Protein AF-A0A1F4NTX6-F1 (afdb_monomer_lite)

Structure (mmCIF, N/CA/C/O backbone):
data_AF-A0A1F4NTX6-F1
#
_entry.id   AF-A0A1F4NTX6-F1
#
loop_
_atom_site.group_PDB
_atom_site.id
_atom_site.type_symbol
_atom_site.label_atom_id
_atom_site.label_alt_id
_atom_site.label_comp_id
_atom_site.label_asym_id
_atom_site.label_entity_id
_atom_site.label_seq_id
_atom_site.pdbx_PDB_ins_code
_atom_site.Cartn_x
_atom_site.Cartn_y
_atom_site.Cartn_z
_atom_site.occupancy
_atom_site.B_iso_or_equiv
_atom_site.auth_seq_id
_atom_site.auth_comp_id
_atom_site.auth_asym_id
_atom_site.auth_atom_id
_atom_site.pdbx_PDB_model_num
ATOM 1 N N . MET A 1 1 ? -5.636 -1.205 -27.257 1.00 44.62 1 MET A N 1
ATOM 2 C CA . MET A 1 1 ? -5.141 -0.227 -26.257 1.00 44.62 1 MET A CA 1
ATOM 3 C C . MET A 1 1 ? -5.861 -0.337 -24.912 1.00 44.62 1 MET A C 1
ATOM 5 O O . MET A 1 1 ? -5.176 -0.459 -23.912 1.00 44.62 1 MET A O 1
ATOM 9 N N . ILE A 1 2 ? -7.201 -0.388 -24.853 1.00 51.41 2 ILE A N 1
ATOM 10 C CA . ILE A 1 2 ? -7.944 -0.498 -23.573 1.00 51.41 2 ILE A CA 1
ATOM 11 C C . ILE A 1 2 ? -7.676 -1.830 -22.832 1.00 51.41 2 ILE A C 1
ATOM 13 O O . ILE A 1 2 ? -7.670 -1.843 -21.603 1.00 51.41 2 ILE A O 1
ATOM 17 N N . SER A 1 3 ? -7.372 -2.923 -23.555 1.00 54.56 3 SER A N 1
ATOM 18 C CA . SER A 1 3 ? -7.118 -4.248 -22.954 1.00 54.56 3 SER A CA 1
ATOM 19 C C . SER A 1 3 ? -5.821 -4.353 -22.135 1.00 54.56 3 SER A C 1
ATOM 21 O O . SER A 1 3 ? -5.748 -5.168 -21.220 1.00 54.56 3 SER A O 1
ATOM 23 N N . HIS A 1 4 ? -4.797 -3.545 -22.442 1.00 57.00 4 HIS A N 1
ATOM 24 C CA . HIS A 1 4 ? -3.488 -3.629 -21.772 1.00 57.00 4 HIS A CA 1
ATOM 25 C C . HIS A 1 4 ? -3.547 -3.096 -20.338 1.00 57.00 4 HIS A C 1
ATOM 27 O O . HIS A 1 4 ? -2.980 -3.693 -19.429 1.00 57.00 4 HIS A O 1
ATOM 33 N N . TYR A 1 5 ? -4.324 -2.034 -20.117 1.00 59.91 5 TYR A N 1
ATOM 34 C CA . TYR A 1 5 ? -4.488 -1.416 -18.801 1.00 59.91 5 TYR A CA 1
ATOM 35 C C . TYR A 1 5 ? -5.684 -1.958 -18.020 1.00 59.91 5 TYR A C 1
ATOM 37 O O . TYR A 1 5 ? -5.878 -1.569 -16.872 1.00 59.91 5 TYR A O 1
ATOM 45 N N . THR A 1 6 ? -6.494 -2.857 -18.596 1.00 64.00 6 THR A N 1
ATOM 46 C CA . THR A 1 6 ? -7.696 -3.370 -17.916 1.00 64.00 6 THR A CA 1
ATOM 47 C C . THR A 1 6 ? -7.335 -4.063 -16.612 1.00 64.00 6 THR A C 1
ATOM 49 O O . THR A 1 6 ? -8.037 -3.887 -15.626 1.00 64.00 6 THR A O 1
ATOM 52 N N . TYR A 1 7 ? -6.212 -4.786 -16.575 1.00 65.69 7 TYR A N 1
ATOM 53 C CA . TYR A 1 7 ? -5.727 -5.423 -15.353 1.00 65.69 7 TYR A CA 1
ATOM 54 C C . TYR A 1 7 ? -5.378 -4.387 -14.281 1.00 65.69 7 TYR A C 1
ATOM 56 O O . TYR A 1 7 ? -5.915 -4.452 -13.180 1.00 65.69 7 TYR A O 1
ATOM 64 N N . LEU A 1 8 ? -4.567 -3.384 -14.627 1.00 65.12 8 LEU A N 1
ATOM 65 C CA . LEU A 1 8 ? -4.173 -2.325 -13.701 1.00 65.12 8 LEU A CA 1
ATOM 66 C C . LEU A 1 8 ? -5.381 -1.549 -13.164 1.00 65.12 8 LEU A C 1
ATOM 68 O O . LEU A 1 8 ? -5.514 -1.339 -11.962 1.00 65.12 8 LEU A O 1
ATOM 72 N N . ILE A 1 9 ? -6.280 -1.160 -14.069 1.00 68.31 9 ILE A N 1
ATOM 73 C CA . ILE A 1 9 ? -7.494 -0.409 -13.755 1.00 68.31 9 ILE A CA 1
ATOM 74 C C . ILE A 1 9 ? -8.428 -1.262 -12.894 1.00 68.31 9 ILE A C 1
ATOM 76 O O . ILE A 1 9 ? -8.928 -0.777 -11.888 1.00 68.31 9 ILE A O 1
ATOM 80 N N . SER A 1 10 ? -8.633 -2.538 -13.234 1.00 66.69 10 SER A N 1
ATOM 81 C CA . SER A 1 10 ? -9.477 -3.442 -12.444 1.00 66.69 10 SER A CA 1
ATOM 82 C C . SER A 1 10 ? -8.904 -3.699 -11.049 1.00 66.69 10 SER A C 1
ATOM 84 O O . SER A 1 10 ? -9.653 -3.639 -10.078 1.00 66.69 10 SER A O 1
ATOM 86 N N . ALA A 1 11 ? -7.587 -3.886 -10.923 1.00 67.94 11 ALA A N 1
ATOM 87 C CA . ALA A 1 11 ? -6.922 -4.019 -9.635 1.00 67.94 11 ALA A CA 1
ATOM 88 C C . ALA A 1 11 ? -7.095 -2.739 -8.806 1.00 67.94 11 ALA A C 1
ATOM 90 O O . ALA A 1 11 ? -7.632 -2.797 -7.703 1.00 67.94 11 ALA A O 1
ATOM 91 N N . LEU A 1 12 ? -6.743 -1.572 -9.355 1.00 68.62 12 LEU A N 1
ATOM 92 C CA . LEU A 1 12 ? -6.930 -0.283 -8.683 1.00 68.62 12 LEU A CA 1
ATOM 93 C C . LEU A 1 12 ? -8.380 -0.066 -8.248 1.00 68.62 12 LEU A C 1
ATOM 95 O O . LEU A 1 12 ? -8.606 0.317 -7.106 1.00 68.62 12 LEU A O 1
ATOM 99 N N . ILE A 1 13 ? -9.362 -0.360 -9.104 1.00 74.25 13 ILE A N 1
ATOM 100 C CA . ILE A 1 13 ? -10.785 -0.243 -8.760 1.00 74.25 13 ILE A CA 1
ATOM 101 C C . ILE A 1 13 ? -11.138 -1.153 -7.585 1.00 74.25 13 ILE A C 1
ATOM 103 O O . ILE A 1 13 ? -11.770 -0.683 -6.644 1.00 74.25 13 ILE A O 1
ATOM 107 N N . VAL A 1 14 ? -10.722 -2.422 -7.598 1.00 73.88 14 VAL A N 1
ATOM 108 C CA . VAL A 1 14 ? -11.001 -3.362 -6.499 1.00 73.88 14 VAL A CA 1
ATOM 109 C C . VAL A 1 14 ? -10.389 -2.857 -5.195 1.00 73.88 14 VAL A C 1
ATOM 111 O O . VAL A 1 14 ? -11.079 -2.776 -4.182 1.00 73.88 14 VAL A O 1
ATOM 114 N N . PHE A 1 15 ? -9.123 -2.453 -5.213 1.00 69.75 15 PHE A N 1
ATOM 115 C CA . PHE A 1 15 ? -8.420 -2.006 -4.013 1.00 69.75 15 PHE A CA 1
ATOM 116 C C . PHE A 1 15 ? -8.942 -0.666 -3.475 1.00 69.75 15 PHE A C 1
ATOM 118 O O . PHE A 1 15 ? -9.133 -0.522 -2.266 1.00 69.75 15 PHE A O 1
ATOM 125 N N . VAL A 1 16 ? -9.258 0.285 -4.357 1.00 72.75 16 VAL A N 1
ATOM 126 C CA . VAL A 1 16 ? -9.907 1.553 -3.994 1.00 72.75 16 VAL A CA 1
ATOM 127 C C . VAL A 1 16 ? -11.310 1.303 -3.447 1.00 72.75 16 VAL A C 1
ATOM 129 O O . VAL A 1 16 ? -11.683 1.906 -2.444 1.00 72.75 16 VAL A O 1
ATOM 132 N N . PHE A 1 17 ? -12.078 0.392 -4.051 1.00 72.12 17 PHE A N 1
ATOM 133 C CA . PHE A 1 17 ? -13.417 0.039 -3.587 1.00 72.12 17 PHE A CA 1
ATOM 134 C C . PHE A 1 17 ? -13.380 -0.606 -2.198 1.00 72.12 17 PHE A C 1
ATOM 136 O O . PHE A 1 17 ? -14.132 -0.194 -1.318 1.00 72.12 17 PHE A O 1
ATOM 143 N N . ILE A 1 18 ? -12.458 -1.546 -1.955 1.00 70.00 18 ILE A N 1
ATOM 144 C CA . ILE A 1 18 ? -12.248 -2.130 -0.622 1.00 70.00 18 ILE A CA 1
ATOM 145 C C . ILE A 1 18 ? -11.858 -1.028 0.377 1.00 70.00 18 ILE A C 1
ATOM 147 O O . ILE A 1 18 ? -12.437 -0.954 1.461 1.00 70.00 18 ILE A O 1
ATOM 151 N N . GLY A 1 19 ? -10.947 -0.124 0.002 1.00 67.31 19 GLY A N 1
ATOM 152 C CA . GLY A 1 19 ? -10.552 1.015 0.837 1.00 67.31 19 GLY A CA 1
ATOM 153 C C . GLY A 1 19 ? -11.723 1.929 1.190 1.00 67.31 19 GLY A C 1
ATOM 154 O O . GLY A 1 19 ? -11.875 2.312 2.349 1.00 67.31 19 GLY A O 1
ATOM 155 N N . LEU A 1 20 ? -12.597 2.214 0.223 1.00 70.75 20 LEU A N 1
ATOM 156 C CA . LEU A 1 20 ? -13.822 2.993 0.404 1.00 70.75 20 LEU A CA 1
ATOM 157 C C . LEU A 1 20 ? -14.830 2.302 1.322 1.00 70.75 20 LEU A C 1
ATOM 159 O O . LEU A 1 20 ? -15.416 2.966 2.173 1.00 70.75 20 LEU A O 1
ATOM 163 N N . VAL A 1 21 ? -15.024 0.987 1.189 1.00 70.69 21 VAL A N 1
ATOM 164 C CA . VAL A 1 21 ? -15.931 0.212 2.052 1.00 70.69 21 VAL A CA 1
ATOM 165 C C . VAL A 1 21 ? -15.443 0.231 3.498 1.00 70.69 21 VAL A C 1
ATOM 167 O O . VAL A 1 21 ? -16.228 0.493 4.412 1.00 70.69 21 VAL A O 1
ATOM 170 N N . ILE A 1 22 ? -14.143 0.013 3.716 1.00 66.50 22 ILE A N 1
ATOM 171 C CA . ILE A 1 22 ? -13.554 0.085 5.055 1.00 66.50 22 ILE A CA 1
ATOM 172 C C . ILE A 1 22 ? -13.648 1.519 5.590 1.00 66.50 22 ILE A C 1
ATOM 174 O O . ILE A 1 22 ? -14.127 1.729 6.703 1.00 66.50 22 ILE A O 1
ATOM 178 N N . TYR A 1 23 ? -13.291 2.525 4.791 1.00 67.25 23 TYR A N 1
ATOM 179 C CA . TYR A 1 23 ? -13.414 3.928 5.182 1.00 67.25 23 TYR A CA 1
ATOM 180 C C . TYR A 1 23 ? -14.851 4.298 5.572 1.00 67.25 23 TYR A C 1
ATOM 182 O O . TYR A 1 23 ? -15.066 4.870 6.638 1.00 67.25 23 TYR A O 1
ATOM 190 N N . ALA A 1 24 ? -15.847 3.926 4.766 1.00 70.00 24 ALA A N 1
ATOM 191 C CA . ALA A 1 24 ? -17.253 4.207 5.039 1.00 70.00 24 ALA A CA 1
ATOM 192 C C . ALA A 1 24 ? -17.723 3.564 6.352 1.00 70.00 24 ALA A C 1
ATOM 194 O O . ALA A 1 24 ? -18.461 4.192 7.114 1.00 70.00 24 ALA A O 1
ATOM 195 N N . ARG A 1 25 ? -17.256 2.344 6.650 1.00 68.69 25 ARG A N 1
ATOM 196 C CA . ARG A 1 25 ? -17.608 1.615 7.875 1.00 68.69 25 ARG A CA 1
ATOM 197 C C . ARG A 1 25 ? -16.934 2.191 9.125 1.00 68.69 25 ARG A C 1
ATOM 199 O O . ARG A 1 25 ? -17.551 2.231 10.185 1.00 68.69 25 ARG A O 1
ATOM 206 N N . TYR A 1 26 ? -15.696 2.664 8.995 1.00 65.81 26 TYR A N 1
ATOM 207 C CA . TYR A 1 26 ? -14.879 3.168 10.107 1.00 65.81 26 TYR A CA 1
ATOM 208 C C . TYR A 1 26 ? -14.813 4.702 10.175 1.00 65.81 26 TYR A C 1
ATOM 210 O O . TYR A 1 26 ? -14.112 5.252 11.025 1.00 65.81 26 TYR A O 1
ATOM 218 N N . ARG A 1 27 ? -15.603 5.418 9.359 1.00 66.94 27 ARG A N 1
ATOM 219 C CA . ARG A 1 27 ? -15.648 6.895 9.320 1.00 66.94 27 ARG A CA 1
ATOM 220 C C . ARG A 1 27 ? -15.928 7.541 10.679 1.00 66.94 27 ARG A C 1
ATOM 222 O O . ARG A 1 27 ? -15.524 8.671 10.914 1.00 66.94 27 ARG A O 1
ATOM 229 N N . HIS A 1 28 ? -16.628 6.823 11.558 1.00 59.59 28 HIS A N 1
ATOM 230 C CA . HIS A 1 28 ? -16.988 7.270 12.905 1.00 59.59 28 HIS A CA 1
ATOM 231 C C . HIS A 1 28 ? -15.872 7.057 13.940 1.00 59.59 28 HIS A C 1
ATOM 233 O O . HIS A 1 28 ? -15.870 7.720 14.970 1.00 59.59 28 HIS A O 1
ATOM 239 N N . ILE A 1 29 ? -14.934 6.150 13.661 1.00 55.91 29 ILE A N 1
ATOM 240 C CA . ILE A 1 29 ? -13.772 5.827 14.506 1.00 55.91 29 ILE A CA 1
ATOM 241 C C . ILE A 1 29 ? -12.554 6.653 14.087 1.00 55.91 29 ILE A C 1
ATOM 243 O O . ILE A 1 29 ? -11.681 6.950 14.899 1.00 55.91 29 ILE A O 1
ATOM 247 N N . ALA A 1 30 ? -12.509 7.083 12.825 1.00 55.34 30 ALA A N 1
ATOM 248 C CA . ALA A 1 30 ? -11.415 7.865 12.287 1.00 55.34 30 ALA A CA 1
ATOM 249 C C . ALA A 1 30 ? -11.402 9.293 12.872 1.00 55.34 30 ALA A C 1
ATOM 251 O O . ALA A 1 30 ? -11.805 10.269 12.245 1.00 55.34 30 ALA A O 1
ATOM 252 N N . GLN A 1 31 ? -10.870 9.447 14.081 1.00 61.47 31 GLN A N 1
ATOM 253 C CA . GLN A 1 31 ? -10.304 10.705 14.551 1.00 61.47 31 GLN A CA 1
ATOM 254 C C . GLN A 1 31 ? -8.966 10.904 13.825 1.00 61.47 31 GLN A C 1
ATOM 256 O O . GLN A 1 31 ? -7.888 10.626 14.356 1.00 61.47 31 GLN A O 1
ATOM 261 N N . TRP A 1 32 ? -9.048 11.355 12.569 1.00 56.66 32 TRP A N 1
ATOM 262 C CA . TRP A 1 32 ? -7.922 11.510 11.632 1.00 56.66 32 TRP A CA 1
ATOM 263 C C . TRP A 1 32 ? -6.729 12.276 12.224 1.00 56.66 32 TRP A C 1
ATOM 265 O O . TRP A 1 32 ? -5.577 11.995 11.900 1.00 56.66 32 TRP A O 1
ATOM 275 N N . ARG A 1 33 ? -6.984 13.212 13.146 1.00 58.53 33 ARG A N 1
ATOM 276 C CA . ARG A 1 33 ? -5.934 13.965 13.846 1.00 58.53 33 ARG A CA 1
ATOM 277 C C . ARG A 1 33 ? -5.095 13.113 14.801 1.00 58.53 33 ARG A C 1
ATOM 279 O O . ARG A 1 33 ? -3.892 13.340 14.890 1.00 58.53 33 ARG A O 1
ATOM 286 N N . GLN A 1 34 ? -5.704 12.146 15.483 1.00 63.47 34 GLN A N 1
ATOM 287 C CA . GLN A 1 34 ? -5.017 11.292 16.455 1.00 63.47 34 GLN A CA 1
ATOM 288 C C . GLN A 1 34 ? -4.212 10.179 15.765 1.00 63.47 34 GLN A C 1
ATOM 290 O O . GLN A 1 34 ? -3.152 9.791 16.244 1.00 63.47 34 GLN A O 1
ATOM 295 N N . HIS A 1 35 ? -4.647 9.749 14.578 1.00 67.00 35 HIS A N 1
ATOM 296 C CA . HIS A 1 35 ? -4.054 8.627 13.841 1.00 67.00 35 HIS A CA 1
ATOM 297 C C . HIS A 1 35 ? -3.085 9.061 12.730 1.00 67.00 35 HIS A C 1
ATOM 299 O O . HIS A 1 35 ? -2.615 8.228 11.955 1.00 67.00 35 HIS A O 1
ATOM 305 N N . ARG A 1 36 ? -2.732 10.356 12.655 1.00 69.56 36 ARG A N 1
ATOM 306 C CA . ARG A 1 36 ? -1.772 10.873 11.659 1.00 69.56 36 ARG A CA 1
ATOM 307 C C . ARG A 1 36 ? -0.437 10.126 11.701 1.00 69.56 36 ARG A C 1
ATOM 309 O O . ARG A 1 36 ? 0.176 9.901 10.666 1.00 69.56 36 ARG A O 1
ATOM 316 N N . HIS A 1 37 ? -0.000 9.734 12.899 1.00 74.31 37 HIS A N 1
ATOM 317 C CA . HIS A 1 37 ? 1.247 9.004 13.100 1.00 74.31 37 HIS A CA 1
ATOM 318 C C . HIS A 1 37 ? 1.153 7.595 12.515 1.00 74.31 37 HIS A C 1
ATOM 320 O O . HIS A 1 37 ? 2.070 7.168 11.826 1.00 74.31 37 HIS A O 1
ATOM 326 N N . THR A 1 38 ? 0.014 6.923 12.691 1.00 74.81 38 THR A N 1
ATOM 327 C CA . THR A 1 38 ? -0.260 5.614 12.091 1.00 74.81 38 THR A CA 1
ATOM 328 C C . THR A 1 38 ? -0.216 5.681 10.570 1.00 74.81 38 THR A C 1
ATOM 330 O O . THR A 1 38 ? 0.425 4.842 9.949 1.00 74.81 38 THR A O 1
ATOM 333 N N . VAL A 1 39 ? -0.818 6.712 9.963 1.00 73.75 39 VAL A N 1
ATOM 334 C CA . VAL A 1 39 ? -0.751 6.907 8.505 1.00 73.75 39 VAL A CA 1
ATOM 335 C C . VAL A 1 39 ? 0.700 7.047 8.052 1.00 73.75 39 VAL A C 1
ATOM 337 O O . VAL A 1 39 ? 1.113 6.316 7.161 1.00 73.75 39 VAL A O 1
ATOM 340 N N . TRP A 1 40 ? 1.497 7.904 8.698 1.00 75.25 40 TRP A N 1
ATOM 341 C CA . TRP A 1 40 ? 2.917 8.066 8.362 1.00 75.25 40 T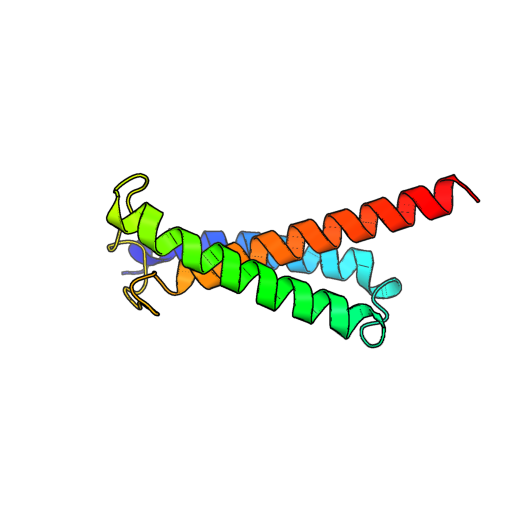RP A CA 1
ATOM 342 C C . TRP A 1 40 ? 3.727 6.777 8.511 1.00 75.25 40 TRP A C 1
ATOM 344 O O . TRP A 1 40 ? 4.556 6.484 7.652 1.00 75.25 40 TRP A O 1
ATOM 354 N N . VAL A 1 41 ? 3.464 5.990 9.556 1.00 80.50 41 VAL A N 1
ATOM 355 C CA . VAL A 1 41 ? 4.099 4.679 9.750 1.00 80.50 41 VAL A CA 1
ATOM 356 C C . VAL A 1 41 ? 3.732 3.724 8.616 1.00 80.50 41 VAL A C 1
ATOM 358 O O . VAL A 1 41 ? 4.615 3.048 8.102 1.00 80.50 41 VAL A O 1
ATOM 361 N N . ILE A 1 42 ? 2.474 3.709 8.168 1.00 77.56 42 ILE A N 1
ATOM 362 C CA . ILE A 1 42 ? 2.031 2.903 7.020 1.00 77.56 42 ILE A CA 1
ATOM 363 C C . ILE A 1 42 ? 2.741 3.352 5.738 1.00 77.56 42 ILE A C 1
ATOM 365 O O . ILE A 1 42 ? 3.256 2.506 5.008 1.00 77.56 42 ILE A O 1
ATOM 369 N N . ILE A 1 43 ? 2.820 4.666 5.478 1.00 76.38 43 ILE A N 1
ATOM 370 C CA . ILE A 1 43 ? 3.532 5.201 4.304 1.00 76.38 43 ILE A CA 1
ATOM 371 C C . ILE A 1 43 ? 4.989 4.730 4.333 1.00 76.38 43 ILE A C 1
ATOM 373 O O . ILE A 1 43 ? 5.470 4.148 3.364 1.00 76.38 43 ILE A O 1
ATOM 377 N N . LEU A 1 44 ? 5.677 4.922 5.459 1.00 82.88 44 LEU A N 1
ATOM 378 C CA . LEU A 1 44 ? 7.085 4.566 5.599 1.00 82.88 44 LEU A CA 1
ATOM 379 C C . LEU A 1 44 ? 7.311 3.053 5.485 1.00 82.88 44 LEU A C 1
ATOM 381 O O . LEU A 1 44 ? 8.198 2.624 4.753 1.00 82.88 44 LEU A O 1
ATOM 385 N N . ALA A 1 45 ? 6.494 2.242 6.160 1.00 79.06 45 ALA A N 1
ATOM 386 C CA . ALA A 1 45 ? 6.592 0.787 6.118 1.00 79.06 45 ALA A CA 1
ATOM 387 C C . ALA A 1 45 ? 6.323 0.240 4.711 1.00 79.06 45 ALA A C 1
ATOM 389 O O . ALA A 1 45 ? 7.076 -0.603 4.231 1.00 79.06 45 ALA A O 1
ATOM 390 N N . SER A 1 46 ? 5.302 0.761 4.022 1.00 79.88 46 SER A N 1
ATOM 391 C CA . SER A 1 46 ? 4.997 0.371 2.642 1.00 79.88 46 SER A CA 1
ATOM 392 C C . SER A 1 46 ? 6.110 0.766 1.670 1.00 79.88 46 SER A C 1
ATOM 394 O O . SER A 1 46 ? 6.445 -0.009 0.776 1.00 79.88 46 SER A O 1
ATOM 396 N N . PHE A 1 47 ? 6.741 1.928 1.869 1.00 78.69 47 PHE A N 1
ATOM 397 C CA . PHE A 1 47 ? 7.880 2.361 1.067 1.00 78.69 47 PHE A CA 1
ATOM 398 C C . PHE A 1 47 ? 9.098 1.459 1.286 1.00 78.69 47 PHE A C 1
ATOM 400 O O . PHE A 1 47 ? 9.671 0.972 0.315 1.00 78.69 47 PHE A O 1
ATOM 407 N N . ILE A 1 48 ? 9.451 1.169 2.544 1.00 84.56 48 ILE A N 1
ATOM 408 C CA . ILE A 1 48 ? 10.560 0.264 2.886 1.00 84.56 48 ILE A CA 1
ATOM 409 C C . ILE A 1 48 ? 10.306 -1.139 2.329 1.00 84.56 48 ILE A C 1
ATOM 411 O O . ILE A 1 48 ? 11.200 -1.712 1.712 1.00 84.56 48 ILE A O 1
ATOM 415 N N . TYR A 1 49 ? 9.093 -1.676 2.491 1.00 82.44 49 TYR A N 1
ATOM 416 C CA . TYR A 1 49 ? 8.731 -2.971 1.916 1.00 82.44 49 TYR A CA 1
ATOM 417 C C . TYR A 1 49 ? 8.870 -2.952 0.394 1.00 82.44 49 TYR A C 1
ATOM 419 O O . TYR A 1 49 ? 9.485 -3.844 -0.178 1.00 82.44 49 TYR A O 1
ATOM 427 N N . SER A 1 50 ? 8.388 -1.897 -0.267 1.00 79.56 50 SER A N 1
ATOM 428 C CA . SER A 1 50 ? 8.502 -1.774 -1.722 1.00 79.56 50 SER A CA 1
ATOM 429 C C . SER A 1 50 ? 9.955 -1.763 -2.199 1.00 79.56 50 SER A C 1
ATOM 431 O O . SER A 1 50 ? 10.211 -2.215 -3.301 1.00 79.56 50 SER A O 1
ATOM 433 N N . LEU A 1 51 ? 10.934 -1.322 -1.400 1.00 79.44 51 LEU A N 1
ATOM 434 C CA . LEU A 1 51 ? 12.352 -1.427 -1.779 1.00 79.44 51 LEU A CA 1
ATOM 435 C C . LEU A 1 51 ? 12.851 -2.878 -1.833 1.00 79.44 51 LEU A C 1
ATOM 437 O O . LEU A 1 51 ? 13.787 -3.168 -2.576 1.00 79.44 51 LEU A O 1
ATOM 441 N N . THR A 1 52 ? 12.225 -3.798 -1.093 1.00 81.44 52 THR A N 1
ATOM 442 C CA . THR A 1 52 ? 12.553 -5.235 -1.150 1.00 81.44 52 THR A CA 1
ATOM 443 C C . THR A 1 52 ? 12.116 -5.890 -2.461 1.00 81.44 52 THR A C 1
ATOM 445 O O . THR A 1 52 ? 12.644 -6.934 -2.840 1.00 81.44 52 THR A O 1
ATOM 448 N N . GLU A 1 53 ? 11.246 -5.222 -3.215 1.00 76.19 53 GLU A N 1
ATOM 449 C CA . GLU A 1 53 ? 10.788 -5.674 -4.524 1.00 76.19 53 GLU A CA 1
ATOM 450 C C . GLU A 1 53 ? 11.878 -5.547 -5.596 1.00 76.19 53 GLU A C 1
ATOM 452 O O . GLU A 1 53 ? 11.914 -6.334 -6.540 1.00 76.19 53 GLU A O 1
ATOM 457 N N . TYR A 1 54 ? 12.836 -4.628 -5.424 1.00 73.94 54 TYR A N 1
ATOM 458 C CA . TYR A 1 54 ? 13.976 -4.481 -6.333 1.00 73.94 54 TYR A CA 1
ATOM 459 C C . TYR A 1 54 ? 14.850 -5.745 -6.406 1.00 73.94 54 TYR A C 1
ATOM 461 O O . TYR A 1 54 ? 15.009 -6.288 -7.503 1.00 73.94 54 TYR A O 1
ATOM 469 N N . PRO A 1 55 ? 15.410 -6.269 -5.293 1.00 76.38 55 PRO A N 1
ATOM 470 C CA . PRO A 1 55 ? 16.197 -7.496 -5.342 1.00 76.38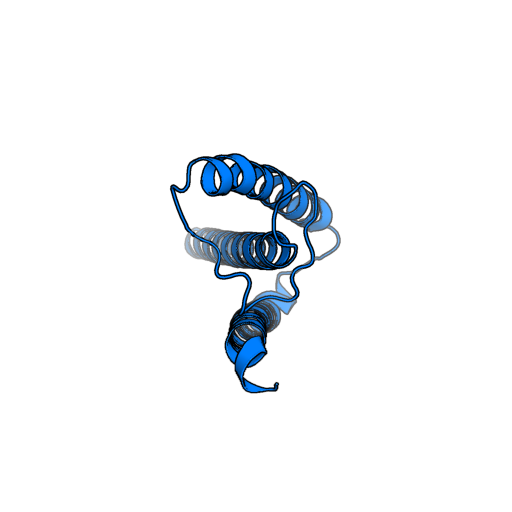 55 PRO A CA 1
ATOM 471 C C . PRO A 1 55 ? 15.357 -8.701 -5.768 1.00 76.38 55 PRO A C 1
ATOM 473 O O . PRO A 1 55 ? 15.864 -9.546 -6.499 1.00 76.38 55 PRO A O 1
ATOM 476 N N . ALA A 1 56 ? 14.072 -8.766 -5.404 1.00 74.88 56 ALA A N 1
ATOM 477 C CA . ALA A 1 56 ? 13.189 -9.830 -5.871 1.00 74.88 56 ALA A CA 1
ATOM 478 C C . ALA A 1 56 ? 13.041 -9.814 -7.406 1.00 74.88 56 ALA A C 1
ATOM 480 O O . ALA A 1 56 ? 13.122 -10.869 -8.043 1.00 74.88 56 ALA A O 1
ATOM 481 N N . LEU A 1 57 ? 12.882 -8.625 -8.013 1.00 71.75 57 LEU A N 1
ATOM 482 C CA . LEU A 1 57 ? 12.787 -8.460 -9.471 1.00 71.75 57 LEU A CA 1
ATOM 483 C C . LEU A 1 57 ? 14.122 -8.800 -10.130 1.00 71.75 57 LEU A C 1
ATOM 485 O O . LEU A 1 57 ? 14.164 -9.511 -11.132 1.00 71.75 57 LEU A O 1
ATOM 489 N N . HIS A 1 58 ? 15.224 -8.339 -9.538 1.00 73.19 58 HIS A N 1
ATOM 490 C CA . HIS A 1 58 ? 16.554 -8.558 -10.085 1.00 73.19 58 HIS A CA 1
ATOM 491 C C . HIS A 1 58 ? 16.979 -10.035 -10.025 1.00 73.19 58 HIS A C 1
ATOM 493 O O . HIS A 1 58 ? 17.585 -10.545 -10.972 1.00 73.19 58 HIS A O 1
ATOM 499 N N . TRP A 1 59 ? 16.615 -10.749 -8.958 1.00 80.88 59 TRP A N 1
ATOM 500 C CA . TRP A 1 59 ? 16.852 -12.187 -8.807 1.00 80.88 59 TRP A CA 1
ATOM 501 C C . TRP A 1 59 ? 15.864 -13.067 -9.569 1.00 80.88 59 TRP A C 1
ATOM 503 O O . TRP A 1 59 ? 15.964 -14.287 -9.482 1.00 80.88 59 TRP A O 1
ATOM 513 N N . HIS A 1 60 ? 14.933 -12.480 -10.330 1.00 72.69 60 HIS A N 1
ATOM 514 C CA . HIS A 1 60 ? 13.908 -13.220 -11.069 1.00 72.69 60 HIS A CA 1
ATOM 515 C C . HIS A 1 60 ? 13.068 -14.146 -10.169 1.00 72.69 60 HIS A C 1
ATOM 517 O O . HIS A 1 60 ? 12.482 -15.114 -10.650 1.00 72.69 60 HIS A O 1
ATOM 523 N N . ALA A 1 61 ? 12.971 -13.844 -8.867 1.00 71.62 61 ALA A N 1
ATOM 524 C CA . ALA A 1 61 ? 12.116 -14.584 -7.934 1.00 71.62 61 ALA A CA 1
ATOM 525 C C . ALA A 1 61 ? 10.624 -14.447 -8.301 1.00 71.62 61 ALA A C 1
ATOM 527 O O . ALA A 1 61 ? 9.788 -15.264 -7.927 1.00 71.62 61 ALA A O 1
ATOM 528 N N . TRP A 1 62 ? 10.312 -13.408 -9.067 1.00 67.56 62 TRP A N 1
ATOM 529 C CA . TRP A 1 62 ? 9.018 -13.066 -9.625 1.00 67.56 62 TRP A CA 1
ATOM 530 C C . TRP A 1 62 ? 9.244 -12.246 -10.905 1.00 67.56 62 TRP A C 1
ATOM 532 O O . TRP A 1 62 ? 10.247 -11.540 -11.039 1.00 67.56 62 TRP A O 1
ATOM 542 N N . GLN A 1 63 ? 8.346 -12.372 -11.880 1.00 63.94 63 GLN A N 1
ATOM 543 C CA . GLN A 1 63 ? 8.460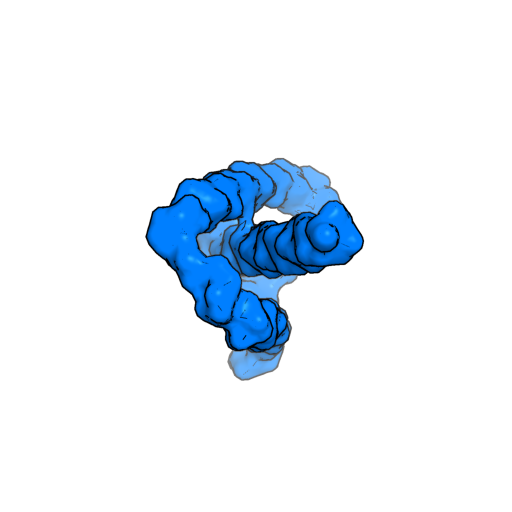 -11.683 -13.166 1.00 63.94 63 GLN A CA 1
ATOM 544 C C . GLN A 1 63 ? 7.355 -10.649 -13.309 1.00 63.94 63 GLN A C 1
ATOM 546 O O . GLN A 1 63 ? 6.168 -10.955 -13.191 1.00 63.94 63 GLN A O 1
ATOM 551 N N . TYR A 1 64 ? 7.764 -9.421 -13.604 1.00 65.25 64 TYR A N 1
ATOM 552 C CA . TYR A 1 64 ? 6.847 -8.338 -13.900 1.00 65.25 64 TYR A CA 1
ATOM 553 C C . TYR A 1 64 ? 6.543 -8.324 -15.395 1.00 65.25 64 TYR A C 1
ATOM 555 O O . TYR A 1 64 ? 7.456 -8.241 -16.215 1.00 65.25 64 TYR A O 1
ATOM 563 N N . ASN A 1 65 ? 5.266 -8.407 -15.767 1.00 67.44 65 ASN A N 1
ATOM 564 C CA . ASN A 1 65 ? 4.878 -8.295 -17.167 1.00 67.44 65 ASN A CA 1
ATOM 565 C C . ASN A 1 65 ? 4.806 -6.810 -17.551 1.00 67.44 65 ASN A C 1
ATOM 567 O O . ASN A 1 65 ? 3.802 -6.146 -17.283 1.00 67.44 65 ASN A O 1
ATOM 571 N N . SER A 1 66 ? 5.878 -6.307 -18.170 1.00 65.06 66 SER A N 1
ATOM 572 C CA . SER A 1 66 ? 6.006 -4.918 -18.628 1.00 65.06 66 SER A CA 1
ATOM 573 C C . SER A 1 66 ? 4.897 -4.485 -19.589 1.00 65.06 66 SER A C 1
ATOM 575 O O . SER A 1 66 ? 4.572 -3.304 -19.641 1.00 65.06 66 SER A O 1
ATOM 577 N N . ASP A 1 67 ? 4.267 -5.424 -20.298 1.00 64.00 67 ASP A N 1
ATOM 578 C CA . ASP A 1 67 ? 3.240 -5.120 -21.301 1.00 64.00 67 ASP A CA 1
ATOM 579 C C . ASP A 1 67 ? 1.883 -4.773 -20.667 1.00 64.00 67 ASP A C 1
ATOM 581 O O . ASP A 1 67 ? 0.965 -4.307 -21.344 1.00 64.00 67 ASP A O 1
ATOM 585 N N . ARG A 1 68 ? 1.725 -5.014 -19.359 1.00 64.50 68 ARG A N 1
ATOM 586 C CA . ARG A 1 68 ? 0.470 -4.789 -18.615 1.00 64.50 68 ARG A CA 1
ATOM 587 C C . ARG A 1 68 ? 0.524 -3.611 -17.649 1.00 64.50 68 ARG A C 1
ATOM 589 O O . ARG A 1 68 ? -0.412 -3.408 -16.873 1.00 64.50 68 ARG A O 1
ATOM 596 N N . VAL A 1 69 ? 1.603 -2.841 -17.698 1.00 67.06 69 VAL A N 1
ATOM 597 C CA . VAL A 1 69 ? 1.845 -1.678 -16.842 1.00 67.06 69 VAL A CA 1
ATOM 598 C C . VAL A 1 69 ? 2.224 -0.454 -17.662 1.00 67.06 69 VAL A C 1
ATOM 600 O O . VAL A 1 69 ? 2.448 -0.528 -18.866 1.00 67.06 69 VAL A O 1
ATOM 603 N N . THR A 1 70 ? 2.253 0.707 -17.015 1.00 68.69 70 THR A N 1
ATOM 604 C CA . THR A 1 70 ? 2.597 1.986 -17.650 1.00 68.69 70 THR A CA 1
ATOM 605 C C . THR A 1 70 ? 4.067 2.076 -18.059 1.00 68.69 70 THR A C 1
ATOM 607 O O . THR A 1 70 ? 4.419 2.949 -18.848 1.00 68.69 70 THR A O 1
ATOM 610 N N . GLY A 1 71 ? 4.920 1.181 -17.549 1.00 70.62 71 GLY A N 1
ATOM 611 C CA . GLY A 1 71 ? 6.359 1.174 -17.818 1.00 70.62 71 GLY A CA 1
ATOM 612 C C . GLY A 1 71 ? 7.133 2.248 -17.048 1.00 70.62 71 GLY A C 1
ATOM 613 O O . GLY A 1 71 ? 8.343 2.371 -17.223 1.00 70.62 71 GLY A O 1
ATOM 614 N N . LEU A 1 72 ? 6.467 3.018 -16.181 1.00 77.50 72 LEU A N 1
ATOM 615 C CA . LEU A 1 72 ? 7.121 3.980 -15.303 1.00 77.50 72 LEU A CA 1
ATOM 616 C C . LEU A 1 72 ? 7.805 3.244 -14.153 1.00 77.50 72 LEU A C 1
ATOM 618 O O . LEU A 1 72 ? 7.164 2.523 -13.389 1.00 77.50 72 LEU A O 1
ATOM 622 N N . THR A 1 73 ? 9.108 3.462 -14.002 1.00 78.62 73 THR A N 1
ATOM 623 C CA . THR A 1 73 ? 9.901 2.875 -12.920 1.00 78.62 73 THR A CA 1
ATOM 624 C C . THR A 1 73 ? 10.475 3.954 -12.016 1.00 78.62 73 THR A C 1
ATOM 626 O O . THR A 1 73 ? 11.053 4.929 -12.497 1.00 78.62 73 THR A O 1
ATOM 629 N N . LEU A 1 74 ? 10.391 3.740 -10.709 1.00 79.25 74 LEU A N 1
ATOM 630 C CA . LEU A 1 74 ? 11.078 4.513 -9.684 1.00 79.25 74 LEU A CA 1
ATOM 631 C C . LEU A 1 74 ? 12.083 3.583 -8.999 1.00 79.25 74 LEU A C 1
ATOM 633 O O . LEU A 1 74 ? 11.711 2.499 -8.570 1.00 79.25 74 LEU A O 1
ATOM 637 N N . LEU A 1 75 ? 13.362 3.969 -8.937 1.00 81.31 75 LEU A N 1
ATOM 638 C CA . LEU A 1 75 ? 14.441 3.126 -8.386 1.00 81.31 75 LEU A CA 1
ATOM 639 C C . LEU A 1 75 ? 14.516 1.714 -9.013 1.00 81.31 75 LEU A C 1
ATOM 641 O O . LEU A 1 75 ? 14.870 0.750 -8.344 1.00 81.31 75 LEU A O 1
ATOM 645 N N . GLY A 1 76 ? 14.163 1.580 -10.296 1.00 74.50 76 GLY A N 1
ATOM 646 C CA . GLY A 1 76 ? 14.133 0.289 -10.997 1.00 74.50 76 GLY A CA 1
ATOM 647 C C . GLY A 1 76 ? 12.929 -0.598 -10.659 1.00 74.50 76 GLY A C 1
ATOM 648 O O . GLY A 1 76 ? 12.845 -1.716 -11.158 1.00 74.50 76 GLY A O 1
ATOM 649 N N . ILE A 1 77 ? 11.985 -0.105 -9.855 1.00 76.81 77 ILE A N 1
ATOM 650 C CA . ILE A 1 77 ? 10.748 -0.799 -9.497 1.00 76.81 77 ILE A CA 1
ATOM 651 C C . ILE A 1 77 ? 9.576 -0.106 -10.204 1.00 76.81 77 ILE A C 1
ATOM 653 O O . ILE A 1 77 ? 9.491 1.125 -10.177 1.00 76.81 77 ILE A O 1
ATOM 657 N N . PRO A 1 78 ? 8.656 -0.849 -10.836 1.00 80.75 78 PRO A N 1
ATOM 658 C CA . PRO A 1 78 ? 7.443 -0.281 -11.414 1.00 80.75 78 PRO A CA 1
ATOM 659 C C . PRO A 1 78 ? 6.657 0.541 -10.389 1.00 80.75 78 PRO A C 1
ATOM 661 O O . PRO A 1 78 ? 6.428 0.097 -9.261 1.00 80.75 78 PRO A O 1
ATOM 664 N N . THR A 1 79 ? 6.232 1.746 -10.775 1.00 79.06 79 THR A N 1
ATOM 665 C CA . THR A 1 79 ? 5.508 2.666 -9.878 1.00 79.06 79 THR A CA 1
ATOM 666 C C . THR A 1 79 ? 4.248 2.035 -9.286 1.00 79.06 79 THR A C 1
ATOM 668 O O . THR A 1 79 ? 3.879 2.296 -8.142 1.00 79.06 79 THR A O 1
ATOM 671 N N . GLU A 1 80 ? 3.616 1.144 -10.036 1.00 75.75 80 GLU A N 1
ATOM 672 C CA . GLU A 1 80 ? 2.382 0.466 -9.672 1.00 75.75 80 GLU A CA 1
ATOM 673 C C . GLU A 1 80 ? 2.573 -0.528 -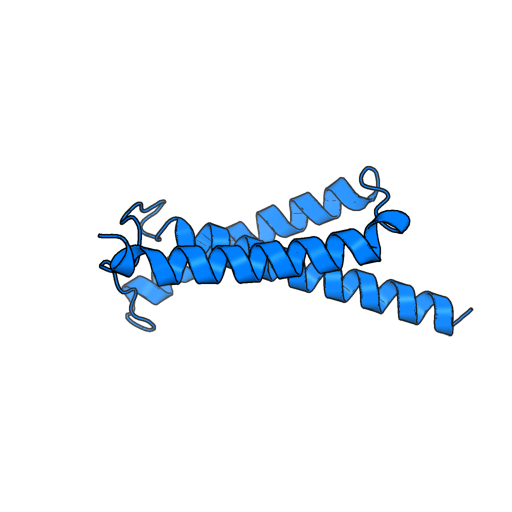8.530 1.00 75.75 80 GLU A C 1
ATOM 675 O O . GLU A 1 80 ? 1.647 -0.729 -7.746 1.00 75.75 80 GLU A O 1
ATOM 680 N N . THR A 1 81 ? 3.780 -1.070 -8.360 1.00 77.56 81 THR A N 1
ATOM 681 C CA . THR A 1 81 ? 4.133 -1.884 -7.193 1.00 77.56 81 THR A CA 1
ATOM 682 C C . THR A 1 81 ? 4.072 -1.050 -5.915 1.00 77.56 81 THR A C 1
ATOM 684 O O . THR A 1 81 ? 3.505 -1.502 -4.925 1.00 77.56 81 THR A O 1
ATOM 687 N N . TYR A 1 82 ? 4.542 0.202 -5.936 1.00 76.94 82 TYR A N 1
ATOM 688 C CA . TYR A 1 82 ? 4.432 1.088 -4.771 1.00 76.94 82 TYR A CA 1
ATOM 689 C C . TYR A 1 82 ? 2.972 1.400 -4.430 1.00 76.94 82 TYR A C 1
ATOM 691 O O . TYR A 1 82 ? 2.587 1.332 -3.264 1.00 76.94 82 TYR A O 1
ATOM 699 N N . PHE A 1 83 ? 2.140 1.697 -5.435 1.00 75.62 83 PHE A N 1
ATOM 700 C CA . PHE A 1 83 ? 0.706 1.934 -5.226 1.00 75.62 83 PHE A CA 1
ATOM 701 C C . PHE A 1 83 ? -0.007 0.700 -4.669 1.00 75.62 83 PHE A C 1
ATOM 703 O O . PHE A 1 83 ? -0.829 0.809 -3.754 1.00 75.62 83 PHE A O 1
ATOM 710 N N . PHE A 1 84 ? 0.317 -0.476 -5.200 1.00 76.50 84 PHE A N 1
ATOM 711 C CA . PHE A 1 84 ? -0.260 -1.739 -4.767 1.00 76.50 84 PHE A CA 1
ATOM 712 C C . PHE A 1 84 ? 0.129 -2.067 -3.322 1.00 76.50 84 PHE A C 1
ATOM 714 O O . PHE A 1 84 ? -0.746 -2.263 -2.477 1.00 76.50 84 PHE A O 1
ATOM 721 N N . THR A 1 85 ? 1.425 -2.025 -3.012 1.00 79.69 85 THR A N 1
ATOM 722 C CA . THR A 1 85 ? 1.956 -2.257 -1.665 1.00 79.69 85 THR A CA 1
ATOM 723 C C . THR A 1 85 ? 1.375 -1.271 -0.662 1.00 79.69 85 THR A C 1
ATOM 725 O O . THR A 1 85 ? 0.898 -1.682 0.396 1.00 79.69 85 THR A O 1
ATOM 728 N N . PHE A 1 86 ? 1.351 0.023 -0.996 1.00 79.12 86 PHE A N 1
ATOM 729 C CA . PHE A 1 86 ? 0.738 1.045 -0.151 1.00 79.12 86 PHE A CA 1
ATOM 730 C C . PHE A 1 86 ? -0.715 0.704 0.170 1.00 79.12 86 PHE A C 1
ATOM 732 O O . PHE A 1 86 ? -1.130 0.749 1.329 1.00 79.12 86 PHE A O 1
ATOM 739 N N . THR A 1 87 ? -1.484 0.317 -0.850 1.00 76.12 87 THR A N 1
ATOM 740 C CA . THR A 1 87 ? -2.900 0.019 -0.662 1.00 76.12 87 THR A CA 1
ATOM 741 C C . THR A 1 87 ? -3.100 -1.213 0.215 1.00 76.12 87 THR A C 1
ATOM 743 O O . THR A 1 87 ? -3.905 -1.163 1.141 1.00 76.12 87 THR A O 1
ATOM 746 N N . ILE A 1 88 ? -2.331 -2.288 0.012 1.00 78.69 88 ILE A N 1
ATOM 747 C CA . ILE A 1 88 ? -2.387 -3.476 0.878 1.00 78.69 88 ILE A CA 1
ATOM 748 C C . ILE A 1 88 ? -2.064 -3.114 2.327 1.00 78.69 88 ILE A C 1
ATOM 750 O O . ILE A 1 88 ? -2.835 -3.445 3.227 1.00 78.69 88 ILE A O 1
ATOM 754 N N . PHE A 1 89 ? -0.962 -2.402 2.565 1.00 79.50 89 PHE A N 1
ATOM 755 C CA . PHE A 1 89 ? -0.553 -2.008 3.914 1.00 79.50 89 PHE A CA 1
ATOM 756 C C . PHE A 1 89 ? -1.610 -1.146 4.606 1.00 79.50 89 PHE A C 1
ATOM 758 O O . PHE A 1 89 ? -1.893 -1.335 5.793 1.00 79.50 89 PHE A O 1
ATOM 765 N N . PHE A 1 90 ? -2.226 -0.229 3.862 1.00 77.06 90 PHE A N 1
ATOM 766 C CA . PHE A 1 90 ? -3.304 0.611 4.360 1.00 77.06 90 PHE A CA 1
ATOM 767 C C . PHE A 1 90 ? -4.540 -0.212 4.747 1.00 77.06 90 PHE A C 1
ATOM 769 O O . PHE A 1 90 ? -5.066 -0.053 5.850 1.00 77.06 90 PHE A O 1
ATOM 776 N N . LEU A 1 91 ? -4.966 -1.138 3.884 1.00 76.31 91 LEU A N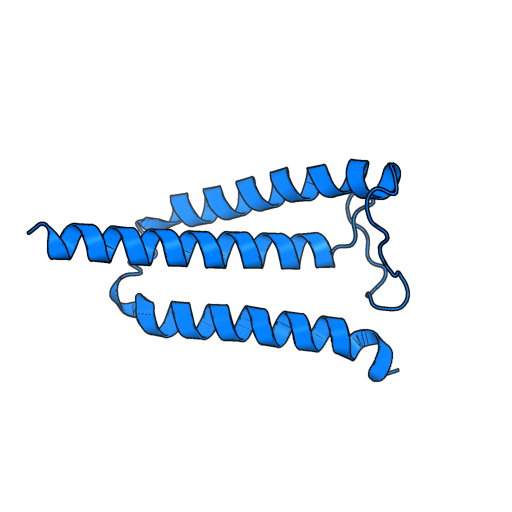 1
ATOM 777 C CA . LEU A 1 91 ? -6.114 -2.013 4.132 1.00 76.31 91 LEU A CA 1
ATOM 778 C C . LEU A 1 91 ? -5.894 -2.942 5.328 1.00 76.31 91 LEU A C 1
ATOM 780 O O . LEU A 1 91 ? -6.772 -3.049 6.184 1.00 76.31 91 LEU A O 1
ATOM 784 N N . VAL A 1 92 ? -4.724 -3.579 5.414 1.00 80.50 92 VAL A N 1
ATOM 785 C CA . VAL A 1 92 ? -4.365 -4.458 6.536 1.00 80.50 92 VAL A CA 1
ATOM 786 C C . VAL A 1 92 ? -4.335 -3.665 7.836 1.00 80.50 92 VAL A C 1
ATOM 788 O O . VAL A 1 92 ? -4.912 -4.094 8.827 1.00 80.50 92 VAL A O 1
ATOM 791 N N . SER A 1 93 ? -3.737 -2.475 7.834 1.00 76.44 93 SER A N 1
ATOM 792 C CA . SER A 1 93 ? -3.673 -1.638 9.035 1.00 76.44 93 SER A CA 1
ATOM 793 C C . SER A 1 93 ? -5.057 -1.188 9.499 1.00 76.44 93 SER A C 1
ATOM 795 O O . SER A 1 93 ? -5.342 -1.221 10.694 1.00 76.44 93 SER A O 1
ATOM 797 N N . LEU A 1 94 ? -5.945 -0.825 8.569 1.00 75.25 94 LEU A N 1
ATOM 798 C CA . LEU A 1 94 ? -7.335 -0.526 8.904 1.00 75.25 94 LEU A CA 1
ATOM 799 C C . LEU A 1 94 ? -8.069 -1.746 9.468 1.00 75.25 94 LEU A C 1
ATOM 801 O O . LEU A 1 94 ? -8.799 -1.604 10.445 1.00 75.25 94 LEU A O 1
ATOM 805 N N . ALA A 1 95 ? -7.875 -2.933 8.886 1.00 77.44 95 ALA A N 1
ATOM 806 C CA . ALA A 1 95 ? -8.469 -4.171 9.388 1.00 77.44 95 ALA A CA 1
ATOM 807 C C . ALA A 1 95 ? -7.956 -4.525 10.797 1.00 77.44 95 ALA A C 1
ATOM 809 O O . ALA A 1 95 ? -8.738 -4.927 11.657 1.00 77.44 95 ALA A O 1
ATOM 810 N N . THR A 1 96 ? -6.667 -4.313 11.063 1.00 81.38 96 THR A N 1
ATOM 811 C CA . THR A 1 96 ? -6.066 -4.511 12.387 1.00 81.38 96 THR A CA 1
ATOM 812 C C . THR A 1 96 ? -6.647 -3.546 13.415 1.00 81.38 96 THR A C 1
ATOM 814 O O . THR A 1 96 ? -7.049 -3.982 14.490 1.00 81.38 96 THR A O 1
ATOM 817 N N . LEU A 1 97 ? -6.761 -2.254 13.085 1.00 76.25 97 LEU A N 1
ATOM 818 C CA . LEU A 1 97 ? -7.392 -1.260 13.964 1.00 76.25 97 LEU A CA 1
ATOM 819 C C . LEU A 1 97 ? -8.856 -1.610 14.245 1.00 76.25 97 LEU A C 1
ATOM 821 O O . LEU A 1 97 ? -9.292 -1.626 15.389 1.00 76.25 97 LEU A O 1
ATOM 825 N N . ALA A 1 98 ? -9.596 -1.966 13.199 1.00 74.81 98 ALA A N 1
ATOM 826 C CA . ALA A 1 98 ? -10.975 -2.419 13.288 1.00 74.81 98 ALA A CA 1
ATOM 827 C C . ALA A 1 98 ? -11.165 -3.617 14.232 1.00 74.81 98 ALA A C 1
ATOM 829 O O . ALA A 1 98 ? -12.167 -3.692 14.948 1.00 74.81 98 ALA A O 1
ATOM 830 N N . MET A 1 99 ? -10.231 -4.568 14.199 1.00 78.06 99 MET A N 1
ATOM 831 C CA . MET A 1 99 ? -10.254 -5.753 15.049 1.00 78.06 99 MET A CA 1
ATOM 832 C C . MET A 1 99 ? -9.855 -5.423 16.490 1.00 78.06 99 MET A C 1
ATOM 834 O O . MET A 1 99 ? -10.511 -5.905 17.411 1.00 78.06 99 MET A O 1
ATOM 838 N N . ALA A 1 100 ? -8.845 -4.570 16.681 1.00 79.75 100 ALA A N 1
ATOM 839 C CA . ALA A 1 100 ? -8.421 -4.090 17.995 1.00 79.75 100 ALA A CA 1
ATOM 840 C C . ALA A 1 100 ? -9.556 -3.349 18.723 1.00 79.75 100 ALA A C 1
ATOM 842 O O . ALA A 1 100 ? -9.861 -3.677 19.866 1.00 79.75 100 ALA A O 1
ATOM 843 N N . ASP A 1 101 ? -10.257 -2.448 18.029 1.00 75.94 101 ASP A N 1
ATOM 844 C CA . ASP A 1 101 ? -11.423 -1.731 18.563 1.00 75.94 101 ASP A CA 1
ATOM 845 C C . ASP A 1 101 ? -12.548 -2.680 18.987 1.00 75.94 101 ASP A C 1
ATOM 847 O O . ASP A 1 101 ? -13.206 -2.468 20.006 1.00 75.94 101 ASP A O 1
ATOM 851 N N . LYS A 1 102 ? -12.804 -3.727 18.191 1.00 78.06 102 LYS A N 1
ATOM 852 C CA . LYS A 1 102 ? -13.827 -4.724 18.520 1.00 78.06 102 LYS A CA 1
ATOM 853 C C . LYS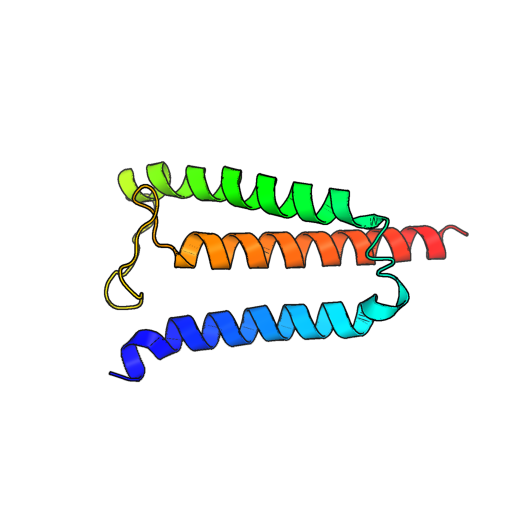 A 1 102 ? -13.448 -5.490 19.791 1.00 78.06 102 LYS A C 1
ATOM 855 O O . LYS A 1 102 ? -14.276 -5.610 20.685 1.00 78.06 102 LYS A O 1
ATOM 860 N N . LEU A 1 103 ? -12.200 -5.949 19.882 1.00 82.94 103 LEU A N 1
ATOM 861 C CA . LEU A 1 103 ? -11.658 -6.631 21.062 1.00 82.94 103 LEU A CA 1
ATOM 862 C C . LEU A 1 103 ? -11.730 -5.761 22.322 1.00 82.94 103 LEU A C 1
ATOM 864 O O . LEU A 1 103 ? -12.042 -6.266 23.396 1.00 82.94 103 LEU A O 1
ATOM 868 N N . GLU A 1 104 ? -11.465 -4.459 22.207 1.00 81.81 104 GLU A N 1
ATOM 869 C CA . GLU A 1 104 ? -11.549 -3.548 23.350 1.00 81.81 104 GLU A CA 1
ATOM 870 C C . GLU A 1 104 ? -12.997 -3.327 23.814 1.00 81.81 104 GLU A C 1
ATOM 872 O O . GLU A 1 104 ? -13.241 -3.212 25.013 1.00 81.81 104 GLU A O 1
ATOM 877 N N . ARG A 1 105 ? -13.967 -3.306 22.889 1.00 77.44 105 ARG A N 1
ATOM 878 C CA . ARG A 1 105 ? -15.397 -3.224 23.231 1.00 77.44 105 ARG A CA 1
ATOM 879 C C . ARG A 1 105 ? -15.928 -4.505 23.861 1.00 77.44 105 ARG A C 1
ATOM 881 O O . ARG A 1 105 ? -16.730 -4.404 24.775 1.00 77.44 105 ARG A O 1
ATOM 888 N N . ASP A 1 106 ? -15.493 -5.669 23.384 1.00 82.44 106 ASP A N 1
ATOM 889 C CA . ASP A 1 106 ? -15.950 -6.968 23.897 1.00 82.44 106 ASP A CA 1
ATOM 890 C C . ASP A 1 106 ? -15.396 -7.265 25.312 1.00 82.44 106 ASP A C 1
ATOM 892 O O . ASP A 1 106 ? -15.987 -8.048 26.051 1.00 82.44 106 ASP A O 1
ATOM 896 N N . ASN A 1 107 ? -14.281 -6.632 25.703 1.00 77.50 107 ASN A N 1
ATOM 897 C CA . ASN A 1 107 ? -13.650 -6.774 27.025 1.00 77.50 107 ASN A CA 1
ATOM 898 C C . ASN A 1 107 ? -14.108 -5.735 28.075 1.00 77.50 107 ASN A C 1
ATOM 900 O O . ASN A 1 107 ? -13.618 -5.780 29.206 1.00 77.50 107 ASN A O 1
ATOM 904 N N . ARG A 1 108 ? -14.978 -4.781 27.717 1.00 67.38 108 ARG A N 1
ATOM 905 C CA . ARG A 1 108 ? -15.559 -3.784 28.638 1.00 67.38 108 ARG A CA 1
ATOM 906 C C . ARG A 1 108 ? -16.982 -4.165 29.020 1.00 67.38 108 ARG A C 1
ATOM 908 O O . ARG A 1 108 ? -17.322 -3.940 30.201 1.00 67.38 108 ARG A O 1
#

pLDDT: mean 72.26, std 7.75, range [44.62, 84.56]

Secondary structure (DSSP, 8-state):
-HHHHHHHHHHHHHHHHHHHHHHHHHTTT--TTTSHHHHHHHHHHHHHHHHHHHHHHHTTSS---GGGS---EETTEEHHHHHHHHHHHHHHHHHHHHHHHHHHHHT-

Foldseek 3Di:
DCVLQCVVVVLCCVLVVLVVVLCVVCVVVCPVVVCVVVLVVLLVVLVVVQVVVQVCCVVPVDDDDCSNAPVDDDPNGGPSSSVNSSSVSSSVSSVVVVVVVVVVVVVD

Organism: NCBI:txid1798535

Sequence (108 aa):
MISHYTYLISALIVFVFIGLVIYARYRHIAQWRQHRHTVWVIILASFIYSLTEYPALHWHAWQYNSDRVTGLTLLGIPTETYFFTFTIFFLVSLATLAMADKLERDNR

InterPro domains:
  IPR017825 Lycopene cyclase domain [PF18916] (6-94)

Radius of gyration: 16.71 Å; chains: 1; bounding box: 34×28×55 Å